Protein AF-A0A8S3C9Y7-F1 (afdb_monomer_lite)

Organism: NCBI:txid392030

Secondary structure (DSSP, 8-state):
-PPPEEEE---SSS---EEEE-HHHHHHHHHHHHHHHHHHH--S-HHHHHHHHHHTTT-HHHHH--

Structure (mmCIF, N/CA/C/O backbone):
data_AF-A0A8S3C9Y7-F1
#
_entry.id   AF-A0A8S3C9Y7-F1
#
loop_
_atom_site.group_PDB
_atom_site.id
_atom_site.type_symbol
_atom_site.label_atom_id
_atom_site.label_alt_id
_atom_site.label_comp_id
_atom_site.label_asym_id
_atom_site.label_entity_id
_atom_site.label_seq_id
_atom_site.pdbx_PDB_ins_code
_atom_site.Cartn_x
_atom_site.Cartn_y
_atom_site.Cartn_z
_atom_site.occupancy
_atom_site.B_iso_or_equiv
_atom_site.auth_seq_id
_atom_site.auth_comp_id
_atom_site.auth_asym_id
_atom_site.auth_atom_id
_atom_site.pdbx_PDB_model_num
ATOM 1 N N . MET A 1 1 ? 22.952 -13.901 -6.496 1.00 42.34 1 MET A N 1
ATOM 2 C CA . MET A 1 1 ? 22.309 -13.286 -7.678 1.00 42.34 1 MET A CA 1
ATOM 3 C C . MET A 1 1 ? 21.081 -12.544 -7.172 1.00 42.3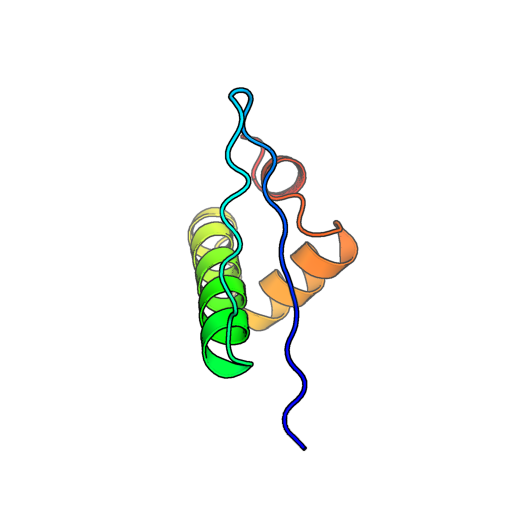4 1 MET A C 1
ATOM 5 O O . MET A 1 1 ? 20.222 -13.202 -6.609 1.00 42.34 1 MET A O 1
ATOM 9 N N . GLN A 1 2 ? 21.054 -11.209 -7.252 1.00 43.22 2 GLN A N 1
ATOM 10 C CA . GLN A 1 2 ? 19.889 -10.395 -6.862 1.00 43.22 2 GLN A CA 1
ATOM 11 C C . GLN A 1 2 ? 18.825 -10.468 -7.956 1.00 43.22 2 GLN A C 1
ATOM 13 O O . GLN A 1 2 ? 19.157 -10.334 -9.139 1.00 43.22 2 GLN A O 1
ATOM 18 N N . SER A 1 3 ? 17.573 -10.692 -7.566 1.00 39.38 3 SER A N 1
ATOM 19 C CA . SER A 1 3 ? 16.461 -10.825 -8.507 1.00 39.38 3 SER A CA 1
ATOM 20 C C . SER A 1 3 ? 15.937 -9.429 -8.841 1.00 39.38 3 SER A C 1
ATOM 22 O O . SER A 1 3 ? 15.650 -8.643 -7.945 1.00 39.38 3 SER A O 1
ATOM 24 N N . LYS A 1 4 ? 15.838 -9.083 -10.129 1.00 40.03 4 LYS A N 1
ATOM 25 C CA . LYS A 1 4 ? 15.282 -7.794 -10.571 1.00 40.03 4 LYS A CA 1
ATOM 26 C C . LYS A 1 4 ? 13.846 -8.005 -11.032 1.00 40.03 4 LYS A C 1
ATOM 28 O O . LYS A 1 4 ? 13.600 -8.873 -11.865 1.00 40.03 4 LYS A O 1
ATOM 33 N N . ILE A 1 5 ? 12.920 -7.215 -10.498 1.00 51.16 5 ILE A N 1
ATOM 34 C CA . ILE A 1 5 ? 11.506 -7.221 -10.891 1.00 51.16 5 ILE A CA 1
ATOM 35 C C . ILE A 1 5 ? 11.285 -6.036 -11.838 1.00 51.16 5 ILE A C 1
ATOM 37 O O . ILE A 1 5 ? 11.792 -4.941 -11.596 1.00 51.16 5 ILE A O 1
ATOM 41 N N . SER A 1 6 ? 10.568 -6.253 -12.941 1.00 41.72 6 SER A N 1
ATOM 42 C CA . SER A 1 6 ? 10.254 -5.219 -13.935 1.00 41.72 6 SER A CA 1
ATOM 43 C C . SER A 1 6 ? 8.783 -4.823 -13.836 1.00 41.72 6 SER A C 1
ATOM 45 O O . SER A 1 6 ? 7.917 -5.691 -13.907 1.00 41.72 6 SER A O 1
ATOM 47 N N . LEU A 1 7 ? 8.501 -3.525 -13.696 1.00 46.78 7 LEU A N 1
ATOM 48 C CA . LEU A 1 7 ? 7.147 -2.968 -13.763 1.00 46.78 7 LEU A CA 1
ATOM 49 C C . LEU A 1 7 ? 6.985 -2.199 -15.085 1.00 46.78 7 LEU A C 1
ATOM 51 O O . LEU A 1 7 ? 7.885 -1.451 -15.473 1.00 46.78 7 LEU A O 1
ATOM 55 N N . ALA A 1 8 ? 5.859 -2.385 -15.775 1.00 44.41 8 ALA A N 1
ATOM 56 C CA . ALA A 1 8 ? 5.538 -1.700 -17.026 1.00 44.41 8 ALA A CA 1
ATOM 57 C C . ALA A 1 8 ? 4.317 -0.798 -16.824 1.00 44.41 8 ALA A C 1
ATOM 59 O O . ALA A 1 8 ? 3.256 -1.281 -16.431 1.00 44.41 8 ALA A O 1
ATOM 60 N N . THR A 1 9 ? 4.451 0.490 -17.130 1.00 43.94 9 THR A N 1
ATOM 61 C CA . THR A 1 9 ? 3.329 1.437 -17.160 1.00 43.94 9 THR A CA 1
ATOM 62 C C . THR A 1 9 ? 3.141 1.906 -18.598 1.00 43.94 9 THR A C 1
ATOM 64 O O . THR A 1 9 ? 4.068 2.443 -19.205 1.00 43.94 9 THR A O 1
ATOM 67 N N . ILE A 1 10 ? 1.959 1.662 -19.168 1.00 45.56 10 ILE A N 1
ATOM 68 C CA . ILE A 1 10 ? 1.622 2.058 -20.540 1.00 45.56 10 ILE A CA 1
ATOM 69 C C . ILE A 1 10 ? 0.998 3.451 -20.487 1.00 45.56 10 ILE A C 1
ATOM 71 O O . ILE A 1 10 ? -0.116 3.615 -19.998 1.00 45.56 10 ILE A O 1
ATOM 75 N N . THR A 1 11 ? 1.707 4.450 -21.005 1.00 50.22 11 THR A N 1
ATOM 76 C CA . THR A 1 11 ? 1.156 5.776 -21.299 1.00 50.22 11 THR A CA 1
ATOM 77 C C . THR A 1 11 ? 1.132 5.978 -22.809 1.00 50.22 11 THR A C 1
ATOM 79 O O . THR A 1 11 ? 2.137 5.792 -23.496 1.00 50.22 11 THR A O 1
ATOM 82 N N . THR A 1 12 ? -0.045 6.312 -23.332 1.00 59.34 12 THR A N 1
ATOM 83 C CA . THR A 1 12 ? -0.314 6.618 -24.742 1.00 59.34 12 THR A CA 1
ATOM 84 C C . THR A 1 12 ? 0.426 7.886 -25.173 1.00 59.34 12 THR A C 1
ATOM 86 O O . THR A 1 12 ? -0.065 8.987 -24.963 1.00 59.34 12 THR A O 1
ATOM 89 N N . ASP A 1 13 ? 1.669 7.703 -25.623 1.00 54.22 13 ASP A N 1
ATOM 90 C CA . ASP A 1 13 ? 2.298 8.248 -26.839 1.00 54.22 13 ASP A CA 1
ATOM 91 C C . ASP A 1 13 ? 3.791 7.833 -26.829 1.00 54.22 13 ASP A C 1
ATOM 93 O O . ASP A 1 13 ? 4.634 8.366 -26.107 1.00 54.22 13 ASP A O 1
ATOM 97 N N . GLU A 1 14 ? 4.071 6.768 -27.586 1.00 59.25 14 GLU A N 1
ATOM 98 C CA . GLU A 1 14 ? 5.346 6.261 -28.136 1.00 59.25 14 GLU A CA 1
ATOM 99 C C . GLU A 1 14 ? 6.646 6.175 -27.306 1.00 59.25 14 GLU A C 1
ATOM 101 O O . GLU A 1 14 ? 7.694 5.851 -27.873 1.00 59.25 14 GLU A O 1
ATOM 106 N N . LYS A 1 15 ? 6.649 6.326 -25.976 1.00 59.00 15 LYS A N 1
ATOM 107 C CA . LYS A 1 15 ? 7.802 5.888 -25.153 1.00 59.00 15 LYS A CA 1
ATOM 108 C C . LYS A 1 15 ? 7.367 5.221 -23.855 1.00 59.00 15 LYS A C 1
ATOM 110 O O . LYS A 1 15 ? 7.033 5.895 -22.885 1.00 59.00 15 LYS A O 1
ATOM 115 N N . ILE A 1 16 ? 7.472 3.892 -23.806 1.00 63.41 16 ILE A N 1
ATOM 116 C CA . ILE A 1 16 ? 7.339 3.145 -22.551 1.00 63.41 16 ILE A CA 1
ATOM 117 C C . ILE A 1 16 ? 8.595 3.404 -21.713 1.00 63.41 16 ILE A C 1
ATOM 119 O O . ILE A 1 16 ? 9.703 3.016 -22.092 1.00 63.41 16 ILE A O 1
ATOM 123 N N . LYS A 1 17 ? 8.430 4.090 -20.580 1.00 65.69 17 LYS A N 1
ATOM 124 C CA . LYS A 1 17 ? 9.494 4.264 -19.586 1.00 65.69 17 LYS A CA 1
ATOM 125 C C . LYS A 1 17 ? 9.453 3.082 -18.626 1.00 65.69 17 LYS A C 1
ATOM 127 O O . LYS A 1 17 ? 8.473 2.901 -17.914 1.00 65.69 17 LYS A O 1
ATOM 132 N N . TYR A 1 18 ? 10.527 2.303 -18.599 1.00 68.00 18 TYR A N 1
ATOM 133 C CA . TYR A 1 18 ? 10.722 1.253 -17.605 1.00 68.00 18 TYR A CA 1
ATOM 134 C C . TYR A 1 18 ? 11.658 1.757 -16.515 1.00 68.00 18 TYR A C 1
ATOM 136 O O . TYR A 1 18 ? 12.698 2.351 -16.808 1.00 68.00 18 TYR A O 1
ATOM 144 N N . TYR A 1 19 ? 11.306 1.473 -15.267 1.00 76.06 19 TYR A N 1
ATOM 145 C CA . TYR A 1 19 ? 12.168 1.701 -14.117 1.00 76.06 19 TYR A CA 1
ATOM 146 C C . TYR A 1 19 ? 12.595 0.339 -13.574 1.00 76.06 19 TYR A C 1
ATOM 148 O O . TYR A 1 19 ? 11.762 -0.510 -13.259 1.00 76.06 19 TYR A O 1
ATOM 156 N N . LEU A 1 20 ? 13.906 0.106 -13.519 1.00 83.44 20 LEU A N 1
ATOM 157 C CA . LEU A 1 20 ? 14.475 -1.071 -12.871 1.00 83.44 20 LEU A CA 1
ATOM 158 C C . LEU A 1 20 ? 14.588 -0.769 -11.385 1.00 83.44 20 LEU A C 1
ATOM 160 O O . LEU A 1 20 ? 15.453 0.008 -10.990 1.00 83.44 20 LEU A O 1
ATOM 164 N N . LEU A 1 21 ? 13.722 -1.388 -10.590 1.00 84.81 21 LEU A N 1
ATOM 165 C CA . LEU A 1 21 ? 13.784 -1.286 -9.140 1.00 84.81 21 LEU A CA 1
ATOM 166 C C . LEU A 1 21 ? 14.652 -2.412 -8.578 1.00 84.81 21 LEU A C 1
ATOM 168 O O . LEU A 1 21 ? 14.581 -3.572 -9.000 1.00 84.81 21 LEU A O 1
ATOM 172 N N . THR A 1 22 ? 15.474 -2.065 -7.602 1.00 91.81 22 THR A N 1
ATOM 173 C CA . THR A 1 22 ? 16.080 -3.016 -6.676 1.00 91.81 22 THR A CA 1
ATOM 174 C C . THR A 1 22 ? 15.020 -3.582 -5.730 1.00 91.81 22 THR A C 1
ATOM 176 O O . THR A 1 22 ? 13.946 -3.010 -5.546 1.00 91.81 22 THR A O 1
ATOM 179 N N . GLU A 1 23 ? 15.338 -4.699 -5.075 1.00 90.06 23 GLU A N 1
ATOM 180 C CA . GLU A 1 23 ? 14.464 -5.311 -4.064 1.00 90.06 23 GLU A CA 1
ATOM 181 C C . GLU A 1 23 ? 14.091 -4.314 -2.948 1.00 90.06 23 GLU A C 1
ATOM 183 O O . GLU A 1 23 ? 12.943 -4.274 -2.509 1.00 90.06 23 GLU A O 1
ATOM 188 N N . ASN A 1 24 ? 15.032 -3.453 -2.542 1.00 92.31 24 ASN A N 1
ATOM 189 C CA . ASN A 1 24 ? 14.803 -2.437 -1.512 1.00 92.31 24 ASN A CA 1
ATOM 190 C C . ASN A 1 24 ? 13.868 -1.319 -1.983 1.00 92.31 24 ASN A C 1
ATOM 192 O O . ASN A 1 24 ? 13.026 -0.871 -1.209 1.00 92.31 24 ASN A O 1
ATOM 196 N N . GLU A 1 25 ? 13.994 -0.876 -3.234 1.00 89.75 25 GLU A N 1
ATOM 197 C CA . GLU A 1 25 ? 13.109 0.150 -3.798 1.00 89.75 25 GLU A CA 1
ATOM 198 C C . GLU A 1 25 ? 11.691 -0.396 -3.979 1.00 89.75 25 GLU A C 1
ATOM 200 O O . GLU A 1 25 ? 10.725 0.258 -3.594 1.00 89.75 25 GLU A O 1
ATOM 205 N N . ALA A 1 26 ? 11.552 -1.636 -4.456 1.00 90.00 26 ALA A N 1
ATOM 206 C CA . ALA A 1 26 ? 10.250 -2.294 -4.535 1.00 90.00 26 ALA A CA 1
ATOM 207 C C . ALA A 1 26 ? 9.609 -2.451 -3.144 1.00 90.00 26 ALA A C 1
ATOM 209 O O . ALA A 1 26 ? 8.427 -2.156 -2.958 1.00 90.00 26 ALA A O 1
ATOM 210 N N . LEU A 1 27 ? 10.389 -2.867 -2.140 1.00 91.81 27 LEU A N 1
ATOM 211 C CA . LEU A 1 27 ? 9.910 -2.976 -0.762 1.00 91.81 27 LEU A CA 1
ATOM 212 C C . LEU A 1 27 ? 9.516 -1.612 -0.177 1.00 91.81 27 LEU A C 1
ATOM 214 O O . LEU A 1 27 ? 8.552 -1.538 0.592 1.00 91.81 27 LEU A O 1
ATOM 218 N N .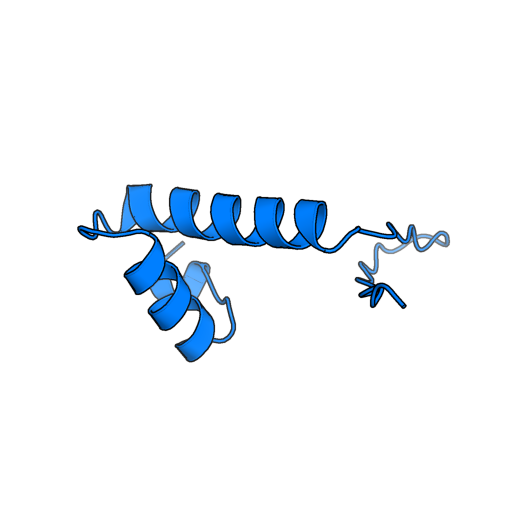 HIS A 1 28 ? 10.243 -0.550 -0.530 1.00 92.44 28 HIS A N 1
ATOM 219 C CA . HIS A 1 28 ? 9.927 0.813 -0.120 1.00 92.44 28 HIS A CA 1
ATOM 220 C C . HIS A 1 28 ? 8.554 1.240 -0.646 1.00 92.44 28 HIS A C 1
ATOM 222 O O . HIS A 1 28 ? 7.713 1.641 0.159 1.00 92.44 28 HIS A O 1
ATOM 228 N N . GLU A 1 29 ? 8.289 1.064 -1.944 1.00 91.81 29 GLU A N 1
ATOM 229 C CA . GLU A 1 29 ? 6.997 1.416 -2.550 1.00 91.81 29 GLU A CA 1
ATOM 230 C C . GLU A 1 29 ? 5.840 0.603 -1.951 1.00 91.81 29 GLU A C 1
ATOM 232 O O . GLU A 1 29 ? 4.846 1.172 -1.510 1.00 91.81 29 GLU A O 1
ATOM 237 N N . ILE A 1 30 ? 6.010 -0.715 -1.799 1.00 93.38 30 ILE A N 1
ATOM 238 C CA . ILE A 1 30 ? 5.033 -1.603 -1.135 1.00 93.38 30 ILE A CA 1
ATOM 239 C C . ILE A 1 30 ? 4.713 -1.115 0.284 1.00 93.38 30 ILE A C 1
ATOM 241 O O . ILE A 1 30 ? 3.558 -1.105 0.717 1.00 93.38 30 ILE A O 1
ATOM 245 N N . THR A 1 31 ? 5.745 -0.734 1.039 1.00 94.00 31 THR A N 1
ATOM 246 C CA . THR A 1 31 ? 5.587 -0.266 2.421 1.00 94.00 31 THR A CA 1
ATOM 247 C C . THR A 1 31 ? 4.907 1.095 2.469 1.00 94.00 31 THR A C 1
ATOM 249 O O . THR A 1 31 ? 4.082 1.320 3.352 1.00 94.00 31 THR A O 1
ATOM 252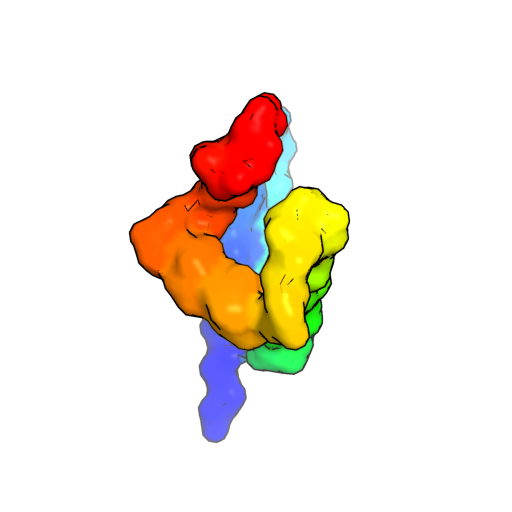 N N . LYS A 1 32 ? 5.233 1.986 1.531 1.00 95.44 32 LYS A N 1
ATOM 253 C CA . LYS A 1 32 ? 4.612 3.301 1.395 1.00 95.44 32 LYS A CA 1
ATOM 254 C C . LYS A 1 32 ? 3.120 3.167 1.097 1.00 95.44 32 LYS A C 1
ATOM 256 O O . LYS A 1 32 ? 2.321 3.640 1.892 1.00 95.44 32 LYS A O 1
ATOM 261 N N . THR A 1 33 ? 2.744 2.401 0.072 1.00 93.69 33 THR A N 1
ATOM 262 C CA . THR A 1 33 ? 1.333 2.134 -0.254 1.00 93.69 33 THR A CA 1
ATOM 263 C C . THR A 1 33 ? 0.569 1.557 0.935 1.00 93.69 33 THR A C 1
ATOM 265 O O . THR A 1 33 ? -0.534 1.995 1.251 1.00 93.69 33 THR A O 1
ATOM 268 N N . ALA A 1 34 ? 1.160 0.598 1.651 1.00 95.81 34 ALA A N 1
ATOM 269 C CA . ALA A 1 34 ? 0.515 0.035 2.829 1.00 95.81 34 ALA A CA 1
ATOM 270 C C . ALA A 1 34 ? 0.363 1.046 3.977 1.00 95.81 34 ALA A C 1
ATOM 272 O O . ALA A 1 34 ? -0.584 0.927 4.750 1.00 95.81 34 ALA A O 1
ATOM 273 N N . LYS A 1 35 ? 1.271 2.020 4.117 1.00 96.06 35 LYS A N 1
ATOM 274 C CA . LYS A 1 35 ? 1.122 3.115 5.088 1.00 96.06 35 LYS A CA 1
ATOM 275 C C . LYS A 1 35 ? -0.002 4.061 4.686 1.00 96.06 35 LYS A C 1
ATOM 277 O O . LYS A 1 35 ? -0.851 4.315 5.529 1.00 96.06 35 LYS A O 1
ATOM 282 N N . ASP A 1 36 ? -0.051 4.481 3.425 1.00 95.25 36 ASP A N 1
ATOM 283 C CA . ASP A 1 36 ? -1.079 5.397 2.910 1.00 95.25 36 ASP A CA 1
ATOM 284 C C . ASP A 1 36 ? -2.490 4.811 3.113 1.00 95.25 36 ASP A C 1
ATOM 286 O O . ASP A 1 36 ? -3.402 5.477 3.600 1.00 95.25 36 ASP A O 1
ATOM 290 N N . VAL A 1 37 ? -2.659 3.513 2.839 1.00 94.69 37 VAL A N 1
ATOM 291 C CA . VAL A 1 37 ? -3.914 2.793 3.118 1.00 94.69 37 VAL A CA 1
ATOM 292 C C . VAL A 1 37 ? -4.165 2.669 4.624 1.00 94.69 37 VAL A C 1
ATOM 294 O O . VAL A 1 37 ? -5.304 2.790 5.076 1.00 94.69 37 VAL A O 1
ATOM 297 N N . ASN A 1 38 ? -3.122 2.454 5.432 1.00 95.69 38 ASN A N 1
ATOM 298 C CA . ASN A 1 38 ? -3.277 2.361 6.883 1.00 95.69 38 ASN A CA 1
ATOM 299 C C . ASN A 1 38 ? -3.690 3.684 7.534 1.00 95.69 38 ASN A C 1
ATOM 301 O O . ASN A 1 38 ? -4.353 3.652 8.563 1.00 95.69 38 ASN A O 1
ATOM 305 N N . GLU A 1 39 ? -3.321 4.831 6.965 1.00 95.06 39 GLU A N 1
ATOM 306 C CA . GLU A 1 39 ? -3.786 6.137 7.449 1.00 95.06 39 GLU A CA 1
ATOM 307 C C . GLU A 1 39 ? -5.311 6.275 7.327 1.00 95.06 39 GLU A C 1
ATOM 309 O O . GLU A 1 39 ? -5.934 6.958 8.137 1.00 95.06 39 GLU A O 1
ATOM 314 N N . ILE A 1 40 ? -5.920 5.575 6.364 1.00 94.19 40 ILE A N 1
ATOM 315 C CA . ILE A 1 40 ? -7.372 5.551 6.152 1.00 94.19 40 ILE A CA 1
ATOM 316 C C . ILE A 1 40 ? -8.033 4.480 7.027 1.00 94.19 40 ILE A C 1
ATOM 318 O O . ILE A 1 40 ? -9.023 4.755 7.704 1.00 94.19 40 ILE A O 1
ATOM 322 N N . LEU A 1 41 ? -7.491 3.257 7.028 1.00 92.19 41 LEU A N 1
ATOM 323 C CA . LEU A 1 41 ? -8.079 2.123 7.753 1.00 92.19 41 LEU A CA 1
ATOM 324 C C . LEU A 1 41 ? -7.794 2.145 9.263 1.00 92.19 41 LEU A C 1
ATOM 326 O O . LEU A 1 41 ? -8.474 1.457 10.024 1.00 92.19 41 LEU A O 1
ATOM 330 N N . ASN A 1 42 ? -6.781 2.903 9.688 1.00 94.31 42 ASN A N 1
ATOM 331 C CA . ASN A 1 42 ? -6.317 3.042 11.067 1.00 94.31 42 ASN A CA 1
ATOM 332 C C . ASN A 1 42 ? -6.109 1.689 11.779 1.00 94.31 42 ASN A C 1
ATOM 334 O O . ASN A 1 42 ? -6.527 1.487 12.923 1.00 94.31 42 ASN A O 1
ATOM 338 N N . LEU A 1 43 ? -5.483 0.731 11.085 1.00 94.12 43 LEU A N 1
ATOM 339 C CA . LEU A 1 43 ? -5.194 -0.589 11.637 1.00 94.12 43 LEU A CA 1
ATOM 340 C C . LEU A 1 43 ? -3.942 -0.546 12.527 1.00 94.12 43 LEU A C 1
ATOM 342 O O . LEU A 1 43 ? -3.009 0.229 12.284 1.00 94.12 43 LEU A O 1
ATOM 346 N N . PRO A 1 44 ? -3.856 -1.437 13.533 1.00 92.81 44 PRO A N 1
ATOM 347 C CA . PRO A 1 44 ? -2.766 -1.428 14.511 1.00 92.81 44 PRO A CA 1
ATOM 348 C C . PRO A 1 44 ? -1.391 -1.771 13.920 1.00 92.81 44 PRO A C 1
ATOM 350 O O . PRO A 1 44 ? -0.374 -1.605 14.588 1.00 92.81 44 PRO A O 1
ATOM 353 N N . SER A 1 45 ? -1.330 -2.287 12.689 1.00 94.62 45 SER A N 1
ATOM 354 C CA . SER A 1 45 ? -0.072 -2.641 12.036 1.00 94.62 45 SER A CA 1
ATOM 355 C C . SER A 1 45 ? -0.172 -2.542 10.522 1.00 94.62 45 SER A C 1
ATOM 357 O O . SER A 1 45 ? -1.038 -3.158 9.900 1.00 94.62 45 SER A O 1
ATOM 359 N N . THR A 1 46 ? 0.817 -1.889 9.913 1.00 93.88 46 THR A N 1
ATOM 360 C CA . THR A 1 46 ? 1.007 -1.866 8.455 1.00 93.88 46 THR A CA 1
ATOM 361 C C . THR A 1 46 ? 1.191 -3.271 7.871 1.00 93.88 46 THR A C 1
ATOM 363 O O . THR A 1 46 ? 0.879 -3.508 6.708 1.00 93.88 46 THR A O 1
ATOM 366 N N . THR A 1 47 ? 1.656 -4.241 8.664 1.00 95.44 47 THR A N 1
ATOM 367 C CA . THR A 1 47 ? 1.786 -5.634 8.204 1.00 95.44 47 THR A CA 1
ATOM 368 C C . THR A 1 47 ? 0.421 -6.266 7.937 1.00 95.44 47 THR A C 1
ATOM 370 O O . THR A 1 47 ? 0.260 -6.961 6.938 1.00 95.44 47 THR A O 1
ATOM 373 N N . LEU A 1 48 ? -0.580 -5.986 8.779 1.00 95.38 48 LEU A N 1
ATOM 374 C CA . LEU A 1 48 ? -1.947 -6.467 8.555 1.00 95.38 48 LEU A CA 1
ATOM 375 C C . LEU A 1 48 ? -2.542 -5.843 7.295 1.00 95.38 48 LEU A C 1
ATOM 377 O O . LEU A 1 48 ? -3.143 -6.544 6.488 1.00 95.38 48 LEU A O 1
ATOM 381 N N . VAL A 1 49 ? -2.291 -4.553 7.083 1.00 95.31 49 VAL A N 1
ATOM 382 C CA . VAL A 1 49 ? -2.728 -3.836 5.879 1.00 95.31 49 VAL A CA 1
ATOM 383 C C . VAL A 1 49 ? -2.107 -4.455 4.630 1.00 95.31 49 VAL A C 1
ATOM 385 O O . VAL A 1 49 ? -2.817 -4.682 3.660 1.00 95.31 49 VAL A O 1
ATOM 388 N N . ARG A 1 50 ? -0.816 -4.821 4.660 1.00 95.50 50 ARG A N 1
ATOM 389 C CA . ARG A 1 50 ? -0.160 -5.539 3.549 1.00 95.50 50 ARG A CA 1
ATOM 390 C C . ARG A 1 50 ? -0.825 -6.880 3.246 1.00 95.50 50 ARG A C 1
ATOM 392 O O . ARG A 1 50 ? -0.970 -7.218 2.078 1.00 95.50 50 ARG A O 1
ATOM 399 N N . LEU A 1 51 ? -1.220 -7.641 4.268 1.00 96.12 51 LEU A N 1
ATOM 400 C CA . LEU A 1 51 ? -1.919 -8.918 4.075 1.00 96.12 51 LEU A CA 1
ATOM 401 C C . LEU A 1 51 ? -3.306 -8.711 3.464 1.00 96.12 51 LEU A C 1
ATOM 403 O O . LEU A 1 51 ? -3.694 -9.452 2.565 1.00 96.12 51 LEU A O 1
ATOM 407 N N . ILE A 1 52 ? -4.038 -7.700 3.931 1.00 94.50 52 ILE A N 1
ATOM 408 C CA . ILE A 1 52 ? -5.347 -7.336 3.386 1.00 94.50 52 ILE A CA 1
ATOM 409 C C . ILE A 1 52 ? -5.187 -6.883 1.932 1.00 94.50 52 ILE A C 1
ATOM 411 O O . ILE A 1 52 ? -5.768 -7.508 1.055 1.00 94.50 52 ILE A O 1
ATOM 415 N N . LEU A 1 53 ? -4.322 -5.906 1.650 1.00 95.00 53 LEU A N 1
ATOM 416 C CA . LEU A 1 53 ? -4.003 -5.468 0.285 1.00 95.00 53 LEU A CA 1
ATOM 417 C C . LEU A 1 53 ? -3.650 -6.650 -0.617 1.00 95.00 53 LEU A C 1
ATOM 419 O O . LEU A 1 53 ? -4.178 -6.751 -1.715 1.00 95.00 53 LEU A O 1
ATOM 423 N N . ASN A 1 54 ? -2.832 -7.590 -0.144 1.00 95.50 54 ASN A N 1
ATOM 424 C CA . ASN A 1 54 ? -2.482 -8.770 -0.925 1.00 95.50 54 ASN A CA 1
ATOM 425 C C . ASN A 1 54 ? -3.691 -9.678 -1.233 1.00 95.50 54 ASN A C 1
ATOM 427 O O . ASN A 1 54 ? -3.782 -10.197 -2.343 1.00 95.50 54 ASN A O 1
ATOM 431 N N . ASN A 1 55 ? -4.626 -9.851 -0.290 1.00 95.75 55 ASN A N 1
ATOM 432 C CA . ASN A 1 55 ? -5.875 -10.598 -0.516 1.00 95.75 55 ASN A CA 1
ATOM 433 C C . ASN A 1 55 ? -6.821 -9.896 -1.502 1.00 95.75 55 ASN A C 1
ATOM 435 O O . ASN A 1 55 ? -7.574 -10.566 -2.198 1.00 95.75 55 ASN A O 1
ATOM 439 N N . PHE A 1 56 ? -6.760 -8.567 -1.574 1.00 93.94 56 PHE A N 1
ATOM 440 C CA . PHE A 1 56 ? -7.525 -7.742 -2.512 1.00 93.94 56 PHE A CA 1
ATOM 441 C C . PHE A 1 56 ? -6.711 -7.362 -3.759 1.00 93.94 56 PHE A C 1
ATOM 443 O O . PHE A 1 56 ? -7.019 -6.385 -4.428 1.00 93.94 56 PHE A O 1
ATOM 450 N N . HIS A 1 57 ? -5.650 -8.113 -4.078 1.00 94.50 57 HIS A N 1
ATOM 451 C CA . HIS A 1 57 ? -4.815 -7.893 -5.266 1.00 94.50 57 HIS A CA 1
ATOM 452 C C . HIS A 1 57 ? -4.268 -6.461 -5.420 1.00 94.50 57 HIS A C 1
ATOM 454 O O . HIS A 1 57 ? -4.047 -5.996 -6.534 1.00 94.50 57 HIS A O 1
ATOM 460 N N . TRP A 1 58 ? -3.999 -5.788 -4.299 1.00 93.62 58 TRP A N 1
ATOM 461 C CA . TRP A 1 58 ? -3.535 -4.400 -4.216 1.00 93.62 58 TRP A CA 1
ATOM 462 C C . TRP A 1 58 ? -4.531 -3.350 -4.731 1.00 93.62 58 TRP A C 1
ATOM 464 O O . TRP A 1 58 ? -4.136 -2.213 -4.991 1.00 93.62 58 TRP A O 1
ATOM 474 N N . ASP A 1 59 ? -5.816 -3.698 -4.806 1.00 93.06 59 ASP A N 1
ATOM 475 C CA . ASP A 1 59 ? -6.895 -2.753 -5.084 1.00 93.06 59 ASP A CA 1
ATOM 476 C C . ASP A 1 59 ? -7.158 -1.868 -3.850 1.00 93.06 59 ASP A C 1
ATOM 478 O O . ASP A 1 59 ? -7.778 -2.274 -2.862 1.00 93.06 59 ASP A O 1
ATOM 482 N N . GLN A 1 60 ? -6.598 -0.658 -3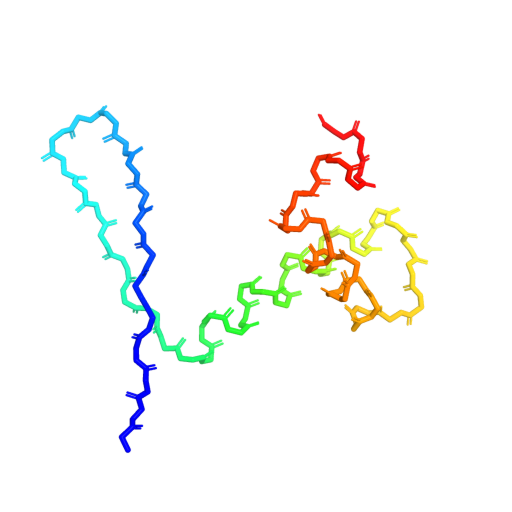.878 1.00 92.19 60 GLN A N 1
ATOM 483 C CA . GLN A 1 60 ? -6.715 0.317 -2.789 1.00 92.19 60 GLN A CA 1
ATOM 484 C C . GLN A 1 60 ? -8.107 0.943 -2.737 1.00 92.19 60 GLN A C 1
ATOM 486 O O . GLN A 1 60 ? -8.602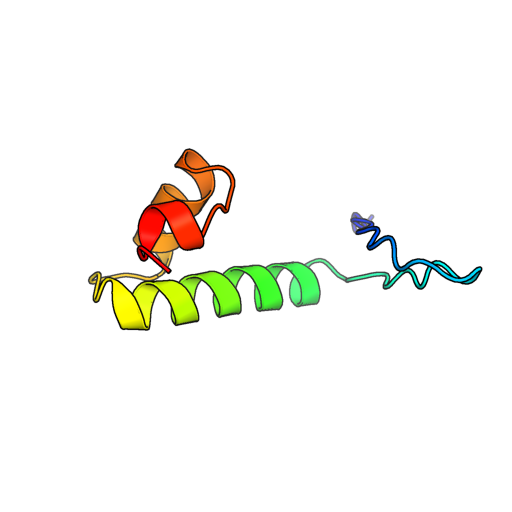 1.247 -1.650 1.00 92.19 60 GLN A O 1
ATOM 491 N N . ASP A 1 61 ? -8.738 1.114 -3.891 1.00 92.06 61 ASP A N 1
ATOM 492 C CA . ASP A 1 61 ? -10.032 1.769 -4.048 1.00 92.06 61 ASP A CA 1
ATOM 493 C C . ASP A 1 61 ? -11.123 0.882 -3.443 1.00 92.06 61 ASP A C 1
ATOM 495 O O . ASP A 1 61 ? -11.919 1.333 -2.618 1.00 92.06 61 ASP A O 1
ATOM 499 N N . MET A 1 62 ? -11.052 -0.431 -3.687 1.00 91.38 62 MET A N 1
ATOM 500 C CA . MET A 1 62 ? -11.947 -1.405 -3.056 1.00 91.38 62 MET A CA 1
ATOM 501 C C . MET A 1 62 ? -11.847 -1.416 -1.520 1.00 91.38 62 MET A C 1
ATOM 503 O O . MET A 1 62 ? -12.842 -1.661 -0.835 1.00 91.38 62 MET A O 1
ATOM 507 N N . LEU A 1 63 ? -10.661 -1.154 -0.965 1.00 88.62 63 LEU A N 1
ATOM 508 C CA . LEU A 1 63 ? -10.434 -1.138 0.484 1.00 88.62 63 LEU A CA 1
ATOM 509 C C . LEU A 1 63 ? -10.764 0.202 1.144 1.00 88.62 63 LEU A C 1
ATOM 511 O O . LEU A 1 63 ? -11.164 0.223 2.307 1.00 88.62 63 LEU A O 1
ATOM 515 N N . THR A 1 64 ? -10.561 1.309 0.434 1.00 88.50 64 THR A N 1
ATOM 516 C CA . THR A 1 64 ? -10.677 2.667 0.989 1.00 88.50 64 THR A CA 1
ATOM 517 C C . THR A 1 64 ? -11.957 3.389 0.571 1.00 88.50 64 THR A C 1
ATOM 519 O O . THR A 1 64 ? -12.306 4.394 1.189 1.00 88.50 64 THR A O 1
ATOM 522 N N . GLY A 1 65 ? -12.678 2.869 -0.427 1.00 84.94 65 GLY A N 1
ATOM 523 C CA . GLY A 1 65 ? -13.922 3.436 -0.948 1.00 84.94 65 GLY A CA 1
ATOM 524 C C . GLY A 1 65 ? -13.746 4.727 -1.753 1.00 84.94 65 GLY A C 1
ATOM 525 O O . GLY A 1 65 ? -14.713 5.478 -1.885 1.00 84.94 65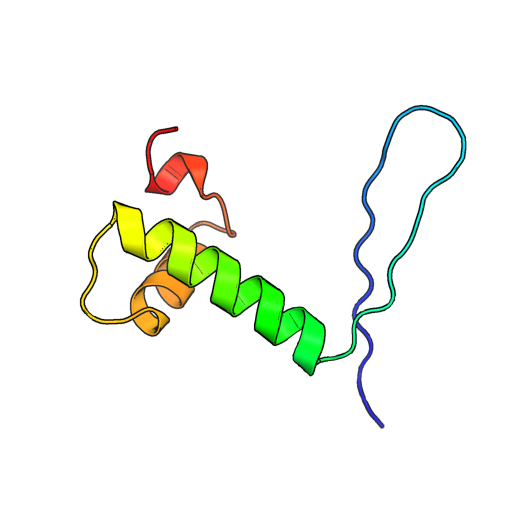 GLY A O 1
ATOM 526 N N . LYS A 1 66 ? -12.526 5.011 -2.222 1.00 73.06 66 LYS A N 1
ATOM 527 C CA . LYS A 1 66 ? -12.233 6.081 -3.188 1.00 73.06 66 LYS A CA 1
ATOM 528 C C . LYS A 1 66 ? -12.465 5.593 -4.611 1.00 73.06 66 LYS A C 1
ATOM 530 O O . LYS A 1 66 ? -12.827 6.454 -5.441 1.00 73.06 66 LYS A O 1
#

InterPro domains:
  IPR048962 E3 ubiquitin-protein ligase ARIH1-like, UBA-like domain [PF21235] (32-63)

Sequence (66 aa):
MQSKISLATITTDEKIKYYLLTENEALHEITKTAKDVNEILNLPSTTLVRLILNNFHWDQDMLTGK

pLDDT: mean 80.93, std 19.37, range [39.38, 96.12]

Foldseek 3Di:
DFDWDWDWDDDPDPDTDIDTDGPVRVVVVLLVLLVVLCVQVVDPDSVVSSVVCVVVVNPSCVSRVD

Radius of gyration: 14.32 Å; chains: 1; bounding box: 36×22×43 Å